Protein AF-A0A524QD86-F1 (afdb_monomer_lite)

Structure (mmCIF, N/CA/C/O backbone):
data_AF-A0A524QD86-F1
#
_entry.id   AF-A0A524QD86-F1
#
loop_
_atom_site.group_PDB
_atom_site.id
_atom_site.type_symbol
_atom_site.label_atom_id
_atom_site.label_alt_id
_atom_site.label_comp_id
_atom_site.label_asym_id
_atom_site.label_entity_id
_atom_site.label_seq_id
_atom_site.pdbx_PDB_ins_code
_atom_site.Cartn_x
_atom_site.Cartn_y
_atom_site.Cartn_z
_atom_site.occupancy
_atom_site.B_iso_or_equiv
_atom_site.auth_seq_id
_atom_site.auth_comp_id
_atom_site.auth_asym_id
_atom_site.auth_atom_id
_atom_site.pdbx_PDB_model_num
ATOM 1 N N . MET A 1 1 ? -7.343 19.586 9.288 1.00 44.12 1 MET A N 1
ATOM 2 C CA . MET A 1 1 ? -7.849 19.377 7.914 1.00 44.12 1 MET A CA 1
ATOM 3 C C . MET A 1 1 ? -8.211 17.906 7.817 1.00 44.12 1 MET A C 1
ATOM 5 O O . MET A 1 1 ? -7.481 17.128 8.422 1.00 44.12 1 MET A O 1
ATOM 9 N N . PRO A 1 2 ? -9.334 17.499 7.206 1.00 46.53 2 PRO A N 1
ATOM 10 C CA . PRO A 1 2 ? -9.573 16.080 6.992 1.00 46.53 2 PRO A CA 1
ATOM 11 C C . PRO A 1 2 ? -8.487 15.622 6.020 1.00 46.53 2 PRO A C 1
ATOM 13 O O . PRO A 1 2 ? -8.455 16.063 4.878 1.00 46.53 2 PRO A O 1
ATOM 16 N N . HIS A 1 3 ? -7.508 14.872 6.521 1.00 60.25 3 HIS A N 1
ATOM 17 C CA . HIS A 1 3 ? -6.534 14.249 5.639 1.00 60.25 3 HIS A CA 1
ATOM 18 C C . HIS A 1 3 ? -7.331 13.205 4.849 1.00 60.25 3 HIS A C 1
ATOM 20 O O . HIS A 1 3 ? -8.138 12.487 5.438 1.00 60.25 3 HIS A O 1
ATOM 26 N N . GLU A 1 4 ? -7.208 13.210 3.530 1.00 75.44 4 GLU A N 1
ATOM 27 C CA . GLU A 1 4 ? -7.853 12.239 2.648 1.00 75.44 4 GLU A CA 1
ATOM 28 C C . GLU A 1 4 ? -6.973 10.983 2.576 1.00 75.44 4 GLU A C 1
ATOM 30 O O . GLU A 1 4 ? -5.757 11.072 2.771 1.00 75.44 4 GLU A O 1
ATOM 35 N N . ILE A 1 5 ? -7.572 9.802 2.397 1.00 85.75 5 ILE A N 1
ATOM 36 C CA . ILE A 1 5 ? -6.791 8.573 2.196 1.00 85.75 5 ILE A CA 1
ATOM 37 C C . ILE A 1 5 ? -6.120 8.687 0.832 1.00 85.75 5 ILE A C 1
ATOM 39 O O . ILE A 1 5 ? -6.804 8.883 -0.168 1.00 85.75 5 ILE A O 1
ATOM 43 N N . ILE A 1 6 ? -4.799 8.542 0.805 1.00 87.12 6 ILE A N 1
ATOM 44 C CA . ILE A 1 6 ? -4.017 8.557 -0.433 1.00 87.12 6 ILE A CA 1
ATOM 45 C C . ILE A 1 6 ? -3.682 7.115 -0.790 1.00 87.12 6 ILE A C 1
ATOM 47 O O . ILE A 1 6 ? -3.224 6.365 0.077 1.00 87.12 6 ILE A O 1
ATOM 51 N N . TYR A 1 7 ? -3.890 6.750 -2.052 1.00 90.12 7 TYR A N 1
ATOM 52 C CA . TYR A 1 7 ? -3.537 5.449 -2.610 1.00 90.12 7 TYR A CA 1
ATOM 53 C C . TYR A 1 7 ? -2.446 5.643 -3.663 1.00 90.12 7 TYR A C 1
ATOM 55 O O . TYR A 1 7 ? -2.547 6.514 -4.521 1.00 90.12 7 TYR A O 1
ATOM 63 N N . LEU A 1 8 ? -1.397 4.838 -3.584 1.00 90.50 8 LEU A N 1
ATOM 64 C CA . LEU A 1 8 ? -0.198 4.924 -4.406 1.00 90.50 8 LEU A CA 1
ATOM 65 C C . LEU A 1 8 ? 0.098 3.553 -5.011 1.00 90.50 8 LEU A C 1
ATOM 67 O O . LEU A 1 8 ? -0.071 2.538 -4.340 1.00 90.50 8 LEU A O 1
ATOM 71 N N . LEU A 1 9 ? 0.578 3.519 -6.249 1.00 89.56 9 LEU A N 1
ATOM 72 C CA . LEU A 1 9 ? 1.035 2.310 -6.926 1.00 89.56 9 LEU A CA 1
ATOM 73 C C . LEU A 1 9 ? 2.528 2.391 -7.232 1.00 89.56 9 LEU A C 1
ATOM 75 O O . LEU A 1 9 ? 2.950 3.196 -8.068 1.00 89.56 9 LEU A O 1
ATOM 79 N N . ASN A 1 10 ? 3.305 1.501 -6.619 1.00 87.56 10 ASN A N 1
ATOM 80 C CA . ASN A 1 10 ? 4.653 1.188 -7.062 1.00 87.56 10 ASN A CA 1
ATOM 81 C C . ASN A 1 10 ? 4.575 0.123 -8.163 1.00 87.56 10 ASN A C 1
ATOM 83 O O . ASN A 1 10 ? 4.415 -1.068 -7.900 1.00 87.56 10 ASN A O 1
ATOM 87 N N . ALA A 1 11 ? 4.659 0.569 -9.416 1.00 81.12 11 ALA A N 1
ATOM 88 C CA . ALA A 1 11 ? 4.596 -0.317 -10.575 1.00 81.12 11 ALA A CA 1
ATOM 89 C C . ALA A 1 11 ? 5.872 -1.156 -10.771 1.00 81.12 11 ALA A C 1
ATOM 91 O O . ALA A 1 11 ? 5.829 -2.139 -11.507 1.00 81.12 11 ALA A O 1
ATOM 92 N N . PHE A 1 12 ? 6.992 -0.767 -10.153 1.00 81.69 12 PHE A N 1
ATOM 93 C CA . PHE A 1 12 ? 8.256 -1.496 -10.247 1.00 81.69 12 PHE A CA 1
ATOM 94 C C . PHE A 1 12 ? 8.222 -2.763 -9.388 1.00 81.69 12 PHE A C 1
AT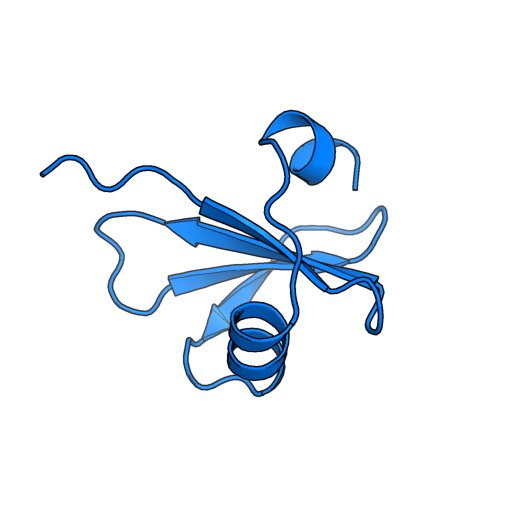OM 96 O O . PHE A 1 12 ? 8.538 -3.845 -9.879 1.00 81.69 12 PHE A O 1
ATOM 103 N N . ASP A 1 13 ? 7.761 -2.625 -8.144 1.00 81.00 13 ASP A N 1
ATOM 104 C CA . ASP A 1 13 ? 7.634 -3.737 -7.197 1.00 81.00 13 ASP A CA 1
ATOM 105 C C . ASP A 1 13 ? 6.275 -4.455 -7.271 1.00 81.00 13 ASP A C 1
ATOM 107 O O . ASP A 1 13 ? 6.080 -5.467 -6.603 1.00 81.00 13 ASP A O 1
ATOM 111 N N . ASP A 1 14 ? 5.339 -3.953 -8.085 1.00 87.38 14 ASP A N 1
ATOM 112 C CA . ASP A 1 14 ? 3.958 -4.447 -8.194 1.00 87.38 14 ASP A CA 1
ATOM 113 C C . ASP A 1 14 ? 3.228 -4.455 -6.835 1.00 87.38 14 ASP A C 1
ATOM 115 O O . ASP A 1 14 ? 2.563 -5.420 -6.446 1.00 87.38 14 ASP A O 1
ATOM 119 N N . ILE A 1 15 ? 3.347 -3.333 -6.114 1.00 88.81 15 ILE A N 1
ATOM 120 C CA . ILE A 1 15 ? 2.760 -3.115 -4.786 1.00 88.81 15 ILE A CA 1
ATOM 121 C C . ILE A 1 15 ? 1.938 -1.826 -4.776 1.00 88.81 15 ILE A C 1
ATOM 123 O O . ILE A 1 15 ? 2.420 -0.755 -5.146 1.00 88.81 15 ILE A O 1
ATOM 127 N N . ALA A 1 16 ? 0.712 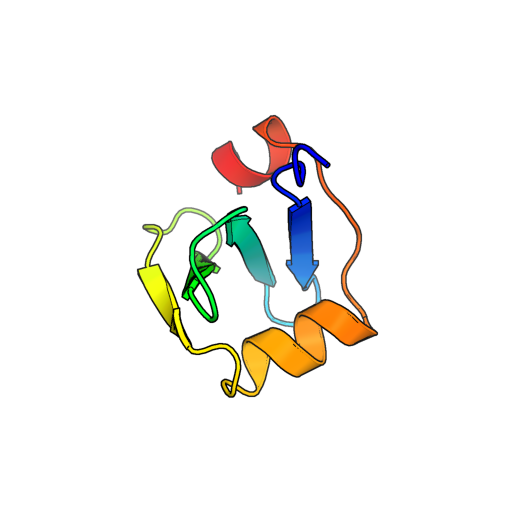-1.903 -4.263 1.00 91.25 16 ALA A N 1
ATOM 128 C CA . ALA A 1 16 ? -0.113 -0.741 -3.966 1.00 91.25 16 ALA A CA 1
ATOM 129 C C . ALA A 1 16 ? -0.038 -0.397 -2.473 1.00 91.25 16 ALA A C 1
ATOM 131 O O . ALA A 1 16 ? -0.155 -1.270 -1.615 1.00 91.25 16 ALA A O 1
ATOM 132 N N . VAL A 1 17 ? 0.114 0.882 -2.138 1.00 89.56 17 VAL A N 1
ATOM 133 C CA . VAL A 1 17 ? 0.193 1.390 -0.763 1.00 89.56 17 VAL A CA 1
ATOM 134 C C . VAL A 1 17 ? -0.935 2.382 -0.510 1.00 89.56 17 VAL A C 1
ATOM 136 O O . VAL A 1 17 ? -1.190 3.249 -1.335 1.00 89.56 17 VAL A O 1
ATOM 139 N N . LYS A 1 18 ? -1.590 2.312 0.652 1.00 89.62 18 LYS A N 1
ATOM 140 C CA . LYS A 1 18 ? -2.496 3.371 1.119 1.00 89.62 18 LYS A CA 1
ATOM 141 C C . LYS A 1 18 ? -2.023 3.985 2.431 1.00 89.62 18 LYS A C 1
ATOM 143 O O . LYS A 1 18 ? -1.557 3.283 3.333 1.00 89.62 18 LYS A O 1
ATOM 148 N N . SER A 1 19 ? -2.182 5.299 2.545 1.00 83.88 19 SER A N 1
ATOM 149 C CA . SER A 1 19 ? -1.888 6.081 3.748 1.00 83.88 19 SER A CA 1
ATOM 150 C C . SER A 1 19 ? -3.184 6.456 4.457 1.00 83.88 19 SER A C 1
ATOM 152 O O . SER A 1 19 ? -4.085 7.011 3.829 1.00 83.88 19 SER A O 1
ATOM 154 N N . VAL A 1 20 ? -3.298 6.150 5.758 1.00 78.50 20 VAL A N 1
ATOM 155 C CA . VAL A 1 20 ? -4.526 6.395 6.530 1.00 78.50 20 VAL A CA 1
ATOM 156 C C . VAL A 1 20 ? -4.403 7.651 7.413 1.00 78.50 20 VAL A C 1
ATOM 158 O O . VAL A 1 20 ? -3.658 7.657 8.396 1.00 78.50 20 VAL A O 1
ATOM 161 N N . PRO A 1 21 ? -5.200 8.695 7.131 1.00 71.31 21 PRO A N 1
ATOM 162 C CA . PRO A 1 21 ? -5.420 9.865 7.974 1.00 71.31 21 PRO A CA 1
ATOM 163 C C . PRO A 1 21 ? -5.579 9.545 9.461 1.00 71.31 21 PRO A C 1
ATOM 165 O O . PRO A 1 21 ? -6.432 8.751 9.852 1.00 71.31 21 PRO A O 1
ATOM 168 N N . GLY A 1 22 ? -4.797 10.205 10.315 1.00 67.81 22 GLY A N 1
ATOM 169 C CA . GLY A 1 22 ? -4.945 10.106 11.772 1.00 67.81 22 GLY A CA 1
ATOM 170 C C . GLY A 1 22 ? -4.332 8.858 12.417 1.00 67.81 22 GLY A C 1
ATOM 171 O O . GLY A 1 22 ? -4.287 8.792 13.644 1.00 67.81 22 GLY A O 1
ATOM 172 N N . LYS A 1 23 ? -3.800 7.910 11.635 1.00 68.06 23 LYS A N 1
ATOM 173 C CA . LYS A 1 23 ? -2.913 6.857 12.144 1.00 68.06 23 LYS A CA 1
ATOM 174 C C . LYS A 1 23 ? -1.469 7.223 11.827 1.00 68.06 23 LYS A C 1
ATOM 176 O O . LYS A 1 23 ? -0.963 6.965 10.739 1.00 68.06 23 LYS A O 1
ATOM 181 N N . THR A 1 24 ? -0.806 7.876 12.775 1.00 63.00 24 THR A N 1
ATOM 182 C CA . THR A 1 24 ? 0.599 8.263 12.635 1.00 63.00 24 THR A CA 1
ATOM 183 C C . THR A 1 24 ? 1.442 7.011 12.378 1.00 63.00 24 THR A C 1
ATOM 185 O O . THR A 1 24 ? 1.491 6.128 13.228 1.00 63.00 24 THR A O 1
ATOM 188 N N . ASN A 1 25 ? 2.112 6.951 11.224 1.00 66.19 25 ASN A N 1
ATOM 189 C CA . ASN A 1 25 ? 3.036 5.884 10.809 1.00 66.19 25 ASN A CA 1
ATOM 190 C C . ASN A 1 25 ? 2.428 4.531 10.395 1.00 66.19 25 ASN A C 1
ATOM 192 O O . ASN A 1 25 ? 3.190 3.577 10.226 1.00 66.19 25 ASN A O 1
ATOM 196 N N . THR A 1 26 ? 1.114 4.441 10.178 1.00 75.12 26 THR A N 1
ATOM 197 C CA . THR A 1 26 ? 0.484 3.216 9.661 1.00 75.12 26 THR A CA 1
ATOM 198 C C . THR A 1 26 ? 0.185 3.353 8.173 1.00 75.12 26 THR A C 1
ATOM 200 O O . THR A 1 26 ? -0.666 4.148 7.767 1.00 75.12 26 THR A O 1
ATOM 203 N N . TYR A 1 27 ? 0.860 2.535 7.375 1.00 85.94 27 TYR A N 1
ATOM 204 C CA . TYR A 1 27 ? 0.598 2.354 5.953 1.00 85.94 27 TYR A CA 1
ATOM 205 C C . TYR A 1 27 ? 0.093 0.933 5.734 1.00 85.94 27 TYR A C 1
ATOM 207 O O . TYR A 1 27 ? 0.358 0.041 6.538 1.00 85.94 27 TYR A O 1
ATOM 215 N N . PHE A 1 28 ? -0.619 0.713 4.639 1.00 89.00 28 PHE A N 1
ATOM 216 C CA . PHE A 1 28 ? -1.015 -0.630 4.237 1.00 89.00 28 PHE A CA 1
ATOM 217 C C . PHE A 1 28 ? -0.519 -0.894 2.828 1.00 89.00 28 PHE A C 1
ATOM 219 O O . PHE A 1 28 ? -0.798 -0.092 1.939 1.00 89.00 28 PHE A O 1
ATOM 226 N N . ALA A 1 29 ? 0.198 -1.997 2.637 1.00 89.12 29 ALA A N 1
ATOM 227 C CA . ALA A 1 29 ? 0.570 -2.489 1.320 1.00 89.12 29 ALA A CA 1
ATOM 228 C C . ALA A 1 29 ? -0.345 -3.628 0.890 1.00 89.12 29 ALA A C 1
ATOM 230 O O . ALA A 1 29 ? -0.906 -4.351 1.715 1.00 89.12 29 ALA A O 1
ATOM 231 N N . LYS A 1 30 ? -0.459 -3.784 -0.420 1.00 91.38 30 LYS A N 1
ATOM 232 C CA . LYS A 1 30 ? -1.160 -4.872 -1.074 1.00 91.38 30 LYS A CA 1
ATOM 233 C C . LYS A 1 30 ? -0.354 -5.285 -2.300 1.00 91.38 30 LYS A C 1
ATOM 235 O O . LYS A 1 30 ? -0.035 -4.444 -3.136 1.00 91.38 30 LYS A O 1
ATOM 240 N N . GLU A 1 31 ? -0.015 -6.563 -2.373 1.00 90.19 31 GLU A N 1
ATOM 241 C CA . GLU A 1 31 ? 0.525 -7.190 -3.583 1.00 90.19 31 GLU A CA 1
ATOM 242 C C . GLU A 1 31 ? -0.620 -7.500 -4.553 1.00 90.19 31 GLU A C 1
ATOM 244 O O . GLU A 1 31 ? -1.764 -7.681 -4.121 1.00 90.19 31 GLU A O 1
ATOM 249 N N . ARG A 1 32 ? -0.320 -7.608 -5.849 1.00 87.31 32 ARG A N 1
ATOM 250 C CA . ARG A 1 32 ? -1.333 -7.879 -6.875 1.00 87.31 32 ARG A CA 1
ATOM 251 C C . ARG A 1 32 ? -2.116 -9.169 -6.595 1.00 87.31 32 ARG A C 1
ATOM 253 O O . ARG A 1 32 ? -1.539 -10.252 -6.500 1.00 87.31 32 ARG A O 1
ATOM 260 N N . GLY A 1 33 ? -3.440 -9.065 -6.472 1.00 86.44 33 GLY A N 1
ATOM 261 C CA . GLY A 1 33 ? -4.344 -10.169 -6.123 1.00 86.44 33 GLY A CA 1
ATOM 262 C C . GLY A 1 33 ? -4.169 -10.717 -4.699 1.00 86.44 33 GLY A C 1
ATOM 263 O O . GLY A 1 33 ? -4.765 -11.742 -4.358 1.00 86.44 33 GLY A O 1
ATOM 264 N N . GLY A 1 34 ? -3.341 -10.065 -3.881 1.00 88.62 34 GLY A N 1
ATOM 265 C CA . GLY A 1 34 ? -2.998 -10.469 -2.526 1.00 88.62 34 GLY A CA 1
ATOM 266 C C . GLY A 1 34 ? -3.871 -9.826 -1.450 1.00 88.62 34 GLY A C 1
ATOM 267 O O . GLY A 1 34 ? -4.786 -9.038 -1.706 1.00 88.62 34 GLY A O 1
ATOM 268 N N . THR A 1 35 ? -3.563 -10.174 -0.201 1.00 87.56 35 THR A N 1
ATOM 269 C CA . THR A 1 35 ? -4.208 -9.582 0.976 1.00 87.56 35 THR A CA 1
ATOM 270 C C . THR A 1 35 ? -3.449 -8.337 1.416 1.00 87.56 35 THR A C 1
ATOM 272 O O . THR A 1 35 ? -2.222 -8.299 1.387 1.00 87.56 35 THR A O 1
ATOM 275 N N . GLU A 1 36 ? -4.186 -7.334 1.878 1.00 91.25 36 GLU A N 1
ATOM 276 C CA . GLU A 1 36 ? -3.612 -6.139 2.484 1.00 91.25 36 GLU A CA 1
ATOM 277 C C . GLU A 1 36 ? -2.885 -6.465 3.802 1.00 91.25 36 GLU A C 1
ATOM 279 O O . GLU A 1 36 ? -3.406 -7.205 4.642 1.00 91.25 36 GLU A O 1
ATOM 284 N N . TYR A 1 37 ? -1.705 -5.880 4.009 1.00 87.88 37 TYR A N 1
ATOM 285 C CA . TYR A 1 37 ? -0.929 -6.006 5.241 1.00 87.88 37 TYR A CA 1
ATOM 286 C C . TYR A 1 37 ? -0.386 -4.655 5.712 1.00 87.88 37 TYR A C 1
ATOM 288 O O . TYR A 1 37 ? -0.100 -3.751 4.927 1.00 87.88 37 TYR A O 1
ATOM 296 N N . GLU A 1 38 ? -0.266 -4.508 7.031 1.00 88.38 38 GLU A N 1
ATOM 297 C CA . GLU A 1 38 ? 0.252 -3.289 7.648 1.00 88.38 38 GLU A CA 1
ATOM 298 C C . GLU A 1 38 ? 1.768 -3.187 7.449 1.00 88.38 38 GLU A C 1
ATOM 300 O O . GLU A 1 38 ? 2.505 -4.144 7.694 1.00 88.38 38 GLU A O 1
ATOM 305 N N . ILE A 1 39 ? 2.236 -2.010 7.035 1.00 86.25 39 ILE A N 1
ATOM 306 C CA . ILE A 1 39 ? 3.656 -1.700 6.891 1.00 86.25 39 ILE A CA 1
ATOM 307 C C . ILE A 1 39 ? 4.016 -0.442 7.672 1.00 86.25 39 ILE A C 1
ATOM 309 O O . ILE A 1 39 ? 3.272 0.540 7.745 1.00 86.25 39 ILE A O 1
ATOM 313 N N . ASN A 1 40 ? 5.206 -0.479 8.261 1.00 80.62 40 ASN A N 1
ATOM 314 C CA . ASN A 1 40 ? 5.762 0.650 8.983 1.00 80.62 40 ASN A CA 1
ATOM 315 C C . ASN A 1 40 ? 6.258 1.717 7.995 1.00 80.62 40 ASN A C 1
ATOM 317 O O . ASN A 1 40 ? 6.846 1.384 6.964 1.00 80.62 40 ASN A O 1
ATOM 321 N N . ASN A 1 41 ? 6.094 2.991 8.351 1.00 71.88 41 ASN A N 1
ATOM 322 C CA . ASN A 1 41 ? 6.534 4.145 7.564 1.00 71.88 41 ASN A CA 1
ATOM 323 C C . ASN A 1 41 ? 8.043 4.204 7.255 1.00 71.88 41 ASN A C 1
ATOM 325 O O . ASN A 1 41 ? 8.447 4.925 6.351 1.00 71.88 41 ASN A O 1
ATOM 329 N N . MET A 1 42 ? 8.880 3.489 8.009 1.00 67.62 42 MET A N 1
ATOM 330 C CA . MET A 1 42 ? 10.321 3.381 7.764 1.00 67.62 42 MET A CA 1
ATOM 331 C C . MET A 1 42 ? 10.694 2.218 6.836 1.00 67.62 42 MET A C 1
ATOM 333 O 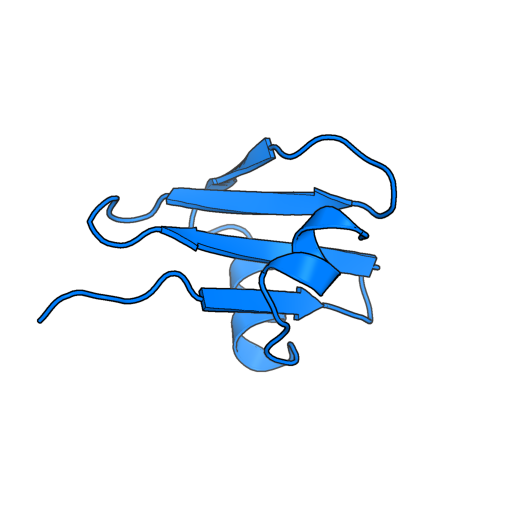O . 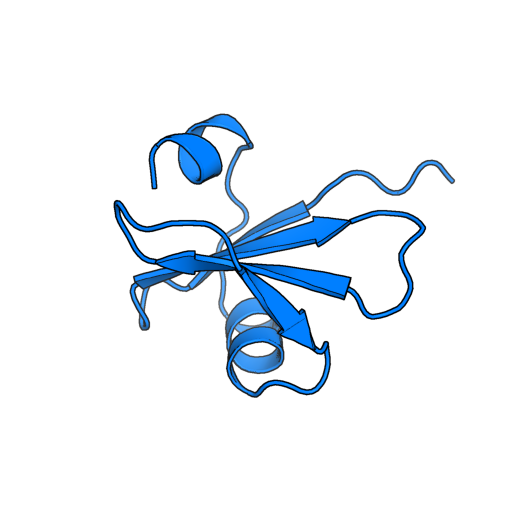MET A 1 42 ? 11.877 1.992 6.591 1.00 67.62 42 MET A O 1
ATOM 337 N N . SER A 1 43 ? 9.718 1.466 6.327 1.00 72.56 43 SER A N 1
ATOM 338 C CA . SER A 1 43 ? 9.993 0.393 5.369 1.00 72.56 43 SER A CA 1
ATOM 339 C C . SER A 1 43 ? 10.487 0.994 4.056 1.00 72.56 43 SER A C 1
ATOM 341 O O . SER A 1 43 ? 9.914 1.971 3.576 1.00 72.56 43 SER A O 1
ATOM 343 N N . TYR A 1 44 ? 11.516 0.389 3.456 1.00 75.38 44 TYR A N 1
ATOM 344 C CA . TYR A 1 44 ? 12.064 0.826 2.166 1.00 75.38 44 TYR A CA 1
ATOM 345 C C . TYR A 1 44 ? 10.968 0.950 1.098 1.00 75.38 44 TYR A C 1
ATOM 347 O O . TYR A 1 44 ? 10.889 1.968 0.426 1.00 75.38 44 TYR A O 1
ATOM 355 N N . ILE A 1 45 ? 10.045 -0.018 1.062 1.00 70.94 45 ILE A N 1
ATOM 356 C CA . ILE A 1 45 ? 8.859 -0.015 0.195 1.00 70.94 45 ILE A CA 1
ATOM 357 C C . ILE A 1 45 ? 8.046 1.278 0.327 1.00 70.94 45 ILE A C 1
ATOM 359 O O . ILE A 1 45 ? 7.598 1.806 -0.679 1.00 70.94 45 ILE A O 1
ATOM 363 N N . VAL A 1 46 ? 7.860 1.826 1.533 1.00 72.38 46 VAL A N 1
ATOM 364 C CA . VAL A 1 46 ? 7.098 3.075 1.714 1.00 72.38 46 VAL A CA 1
ATOM 365 C C . VAL A 1 46 ? 7.855 4.258 1.124 1.00 72.38 46 VAL A C 1
ATOM 367 O O . VAL A 1 46 ? 7.248 5.080 0.451 1.00 72.38 46 VAL A O 1
ATOM 370 N N . TRP A 1 47 ? 9.165 4.346 1.352 1.00 73.69 47 TRP A N 1
ATOM 371 C CA . TRP A 1 47 ? 9.983 5.439 0.825 1.00 73.69 47 TRP A CA 1
ATOM 372 C C . TRP A 1 47 ? 10.072 5.413 -0.697 1.00 73.69 47 TRP A C 1
ATOM 374 O O . TRP A 1 47 ? 9.831 6.443 -1.317 1.00 73.69 47 TRP A O 1
ATOM 384 N N . ASP A 1 48 ? 10.345 4.241 -1.266 1.00 75.31 48 ASP A N 1
ATOM 385 C CA . ASP A 1 48 ? 10.436 4.013 -2.710 1.00 75.31 48 ASP A CA 1
ATOM 386 C C . ASP A 1 48 ? 9.097 4.316 -3.402 1.00 75.31 48 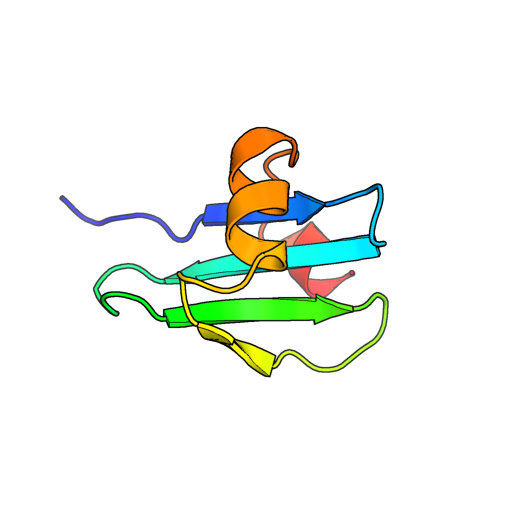ASP A C 1
ATOM 388 O O . ASP A 1 48 ? 9.019 5.100 -4.351 1.00 75.31 48 ASP A O 1
ATOM 392 N N . THR A 1 49 ? 8.005 3.815 -2.814 1.00 73.25 49 THR A N 1
ATOM 393 C CA . THR A 1 49 ? 6.645 4.097 -3.284 1.00 73.25 49 THR A CA 1
ATOM 394 C C . THR A 1 49 ? 6.315 5.586 -3.155 1.00 73.25 49 THR A C 1
ATOM 396 O O . THR A 1 49 ? 5.789 6.172 -4.082 1.00 73.25 49 THR A O 1
ATOM 399 N N . ILE A 1 50 ? 6.641 6.272 -2.059 1.00 72.25 50 ILE A N 1
ATOM 400 C CA . ILE A 1 50 ? 6.331 7.710 -1.942 1.00 72.25 50 ILE A CA 1
ATOM 401 C C . ILE A 1 50 ? 7.131 8.559 -2.946 1.00 72.25 50 ILE A C 1
ATOM 403 O O . ILE A 1 50 ? 6.628 9.594 -3.383 1.00 72.25 50 ILE A O 1
ATOM 407 N N . SER A 1 51 ? 8.356 8.162 -3.311 1.00 74.94 51 SER A N 1
ATOM 408 C CA . SER A 1 51 ? 9.178 8.932 -4.252 1.00 74.94 51 SER A CA 1
ATOM 409 C C . SER A 1 51 ? 8.798 8.744 -5.717 1.00 74.94 51 SER A C 1
ATOM 411 O O . SER A 1 51 ? 8.912 9.702 -6.481 1.00 74.94 51 SER A O 1
ATOM 413 N N . GLU A 1 52 ? 8.373 7.542 -6.112 1.00 73.50 52 GLU A N 1
ATOM 414 C CA . GLU A 1 52 ? 8.202 7.188 -7.531 1.00 73.50 52 GLU A CA 1
ATOM 415 C C . GLU A 1 52 ? 6.808 6.656 -7.895 1.00 73.50 52 GLU A C 1
ATOM 417 O O . GLU A 1 52 ? 6.531 6.420 -9.073 1.00 73.50 52 GLU A O 1
ATOM 422 N N . ALA A 1 53 ? 5.903 6.472 -6.928 1.00 80.75 53 ALA A N 1
ATOM 423 C CA . ALA A 1 53 ? 4.585 5.924 -7.219 1.00 80.75 53 ALA A CA 1
ATOM 424 C C . ALA A 1 53 ? 3.653 6.908 -7.912 1.00 80.75 53 ALA A C 1
ATOM 426 O O . ALA A 1 53 ? 3.673 8.12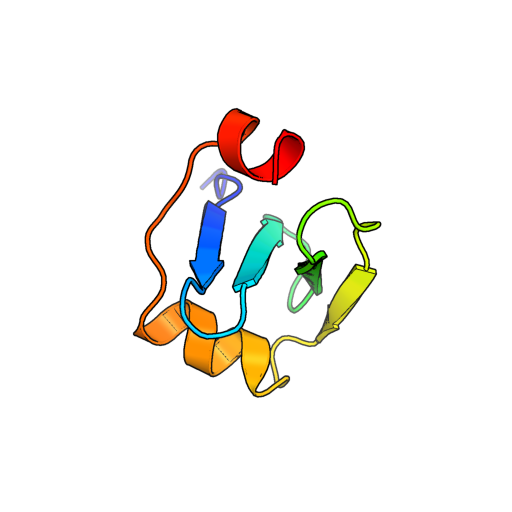2 -7.699 1.00 80.75 53 ALA A O 1
ATOM 427 N N . ASN A 1 54 ? 2.737 6.317 -8.670 1.00 85.75 54 ASN A N 1
ATOM 428 C CA . ASN A 1 54 ? 1.600 7.027 -9.223 1.00 85.75 54 ASN A CA 1
ATOM 429 C C . ASN A 1 54 ? 0.451 6.999 -8.217 1.00 85.75 54 ASN A C 1
ATOM 431 O O . ASN A 1 54 ? 0.164 5.954 -7.629 1.00 85.75 54 ASN A O 1
ATOM 435 N N . GLU A 1 55 ? -0.221 8.131 -8.040 1.00 89.62 55 GLU A N 1
ATOM 436 C CA . GLU A 1 55 ? -1.482 8.166 -7.306 1.00 89.62 55 GLU A CA 1
ATOM 437 C C . GLU A 1 55 ? -2.542 7.380 -8.081 1.00 89.62 55 GLU A C 1
ATOM 439 O O . GLU A 1 55 ? -2.690 7.543 -9.294 1.00 89.62 55 GLU A O 1
ATOM 444 N N . ILE A 1 56 ? -3.253 6.509 -7.374 1.00 91.25 56 ILE A N 1
ATOM 445 C CA . ILE A 1 56 ? -4.332 5.690 -7.922 1.00 91.25 56 ILE A CA 1
ATOM 446 C C . ILE A 1 56 ? -5.629 5.964 -7.169 1.00 91.25 56 ILE A C 1
ATOM 448 O O . ILE A 1 56 ? -5.655 6.523 -6.073 1.00 91.25 56 ILE A O 1
ATOM 452 N N . THR A 1 57 ? -6.739 5.549 -7.754 1.00 91.75 57 THR A N 1
ATOM 453 C CA . THR A 1 57 ? -8.050 5.620 -7.120 1.00 91.75 57 THR A CA 1
ATOM 454 C C . THR A 1 57 ? -8.235 4.513 -6.082 1.00 91.75 57 THR A C 1
ATOM 456 O O . THR A 1 57 ? -7.588 3.464 -6.106 1.00 91.75 57 THR A O 1
ATOM 459 N N . HIS A 1 58 ? -9.212 4.703 -5.190 1.00 90.75 58 HIS A N 1
ATOM 460 C CA . HIS A 1 58 ? -9.637 3.649 -4.268 1.00 90.75 58 HIS A CA 1
ATOM 461 C C . HIS A 1 58 ? -10.068 2.362 -4.997 1.00 90.75 58 HIS A C 1
ATOM 463 O O . HIS A 1 58 ? -9.812 1.264 -4.505 1.00 90.75 58 HIS A O 1
ATOM 469 N N . GLN A 1 59 ? -10.709 2.490 -6.166 1.00 91.38 59 GLN A N 1
ATOM 470 C CA . GLN A 1 59 ? -11.159 1.342 -6.952 1.00 91.38 59 GLN A CA 1
ATOM 471 C C . GLN A 1 59 ? -9.970 0.560 -7.518 1.00 91.38 59 GLN A C 1
ATOM 473 O O . GLN A 1 59 ? -9.919 -0.653 -7.352 1.00 91.38 59 GLN A O 1
ATOM 478 N N . GLU A 1 60 ? -8.982 1.249 -8.091 1.00 91.50 60 GLU A N 1
ATOM 479 C CA . GLU A 1 60 ? -7.757 0.613 -8.593 1.00 91.50 60 GLU A CA 1
ATOM 480 C C . GLU A 1 60 ? -6.997 -0.113 -7.480 1.00 91.50 60 GLU A C 1
ATOM 482 O O . GLU A 1 60 ? -6.511 -1.211 -7.703 1.00 91.50 60 GLU A O 1
ATOM 487 N N . TYR A 1 61 ? -6.963 0.436 -6.262 1.00 91.00 61 TYR A N 1
ATOM 488 C CA . TYR A 1 61 ? -6.367 -0.244 -5.107 1.00 91.00 61 TYR A CA 1
ATOM 489 C C . TYR A 1 61 ? -7.130 -1.522 -4.703 1.00 91.00 61 TYR A C 1
ATOM 491 O O . TYR A 1 61 ? -6.538 -2.531 -4.309 1.00 91.00 61 TYR A O 1
ATOM 499 N N . ASN A 1 62 ? -8.464 -1.501 -4.777 1.00 89.19 62 ASN A N 1
ATOM 500 C CA . ASN A 1 62 ? -9.286 -2.672 -4.463 1.00 89.19 62 ASN A CA 1
ATOM 501 C C . ASN A 1 62 ? -9.143 -3.772 -5.524 1.00 89.19 62 ASN A C 1
ATOM 503 O O . ASN A 1 62 ? -9.114 -4.948 -5.155 1.00 89.19 62 ASN A O 1
ATOM 507 N N . ASP A 1 63 ? -9.008 -3.383 -6.792 1.00 90.94 63 ASP A N 1
ATOM 508 C CA . ASP A 1 63 ? -8.850 -4.289 -7.934 1.00 90.94 63 ASP A CA 1
ATOM 509 C C . ASP A 1 63 ? -7.400 -4.753 -8.149 1.00 90.94 63 ASP A C 1
ATOM 511 O O . ASP A 1 63 ? -7.178 -5.682 -8.926 1.00 90.94 63 ASP A O 1
ATOM 515 N N . PHE A 1 64 ? -6.439 -4.119 -7.465 1.00 87.81 64 PHE A N 1
ATOM 516 C CA . PHE A 1 64 ? -5.022 -4.482 -7.481 1.00 87.81 64 PHE A CA 1
ATOM 517 C C . PHE A 1 64 ? -4.792 -5.909 -6.989 1.00 87.81 64 PHE A C 1
ATOM 519 O O . PHE A 1 64 ? -4.173 -6.702 -7.725 1.00 87.81 64 PHE A O 1
#

Radius of gyration: 10.79 Å; chains: 1; bounding box: 23×30×23 Å

Sequence (64 aa):
MPHEIIYLLNAFDDIAVKSVPGKTNTYFAKERGGTEYEINNMSYIVWDTISEANEITHQEYNDF

pLDDT: mean 81.2, std 10.67, range [44.12, 91.75]

Secondary structure (DSSP, 8-state):
--PPPEEEEETTTTEEEEE-TT-TTEEEEEETTS--EEEETTSHHHHHHHHHPEEE-HHHHHH-

Foldseek 3Di:
DQDDWWWWADPPQQKIKIDDPPPPQWIWIAHQVGDIDTDGCPDPVNVSRVVDTDTDDPVVRVND